Protein AF-X1TQ88-F1 (afdb_monomer_lite)

Sequence (71 aa):
MAKYKTLELHLHTMTTTKLGPNIYKHNLTLIDWDDGEEVKITMTLSYPITAVTPLKLRVVVEDIPEAPAPT

Structure (mmCIF, N/CA/C/O backbone):
data_AF-X1TQ88-F1
#
_entry.id   AF-X1TQ88-F1
#
loop_
_atom_site.group_PDB
_atom_site.id
_atom_site.type_symbol
_atom_site.label_atom_id
_atom_site.label_alt_id
_atom_site.label_comp_id
_atom_site.label_asym_id
_atom_site.label_entity_id
_atom_site.label_seq_id
_atom_site.pdbx_PDB_ins_code
_atom_site.Cartn_x
_atom_site.Cartn_y
_atom_site.Cartn_z
_atom_site.occupancy
_atom_site.B_iso_or_equiv
_atom_site.auth_seq_id
_atom_site.auth_comp_id
_atom_site.auth_asym_id
_atom_site.auth_atom_id
_atom_site.pdbx_PDB_model_num
ATOM 1 N N . MET A 1 1 ? -4.593 12.825 -24.838 1.00 49.41 1 MET A N 1
ATOM 2 C CA . MET A 1 1 ? -5.114 11.471 -24.546 1.00 49.41 1 MET A CA 1
ATOM 3 C C . MET A 1 1 ? -4.262 10.908 -23.426 1.00 49.41 1 MET A C 1
ATOM 5 O O . MET A 1 1 ? -3.056 10.830 -23.625 1.00 49.41 1 MET A O 1
ATOM 9 N N . ALA A 1 2 ? -4.839 10.600 -22.264 1.00 51.53 2 ALA A N 1
ATOM 10 C CA . ALA A 1 2 ? -4.086 9.983 -21.174 1.00 51.53 2 ALA A CA 1
ATOM 11 C C . ALA A 1 2 ? -3.566 8.610 -21.631 1.00 51.53 2 ALA A C 1
ATOM 13 O O . ALA A 1 2 ? -4.331 7.808 -22.173 1.00 51.53 2 ALA A O 1
ATOM 14 N N . LYS A 1 3 ? -2.266 8.356 -21.472 1.00 57.34 3 LYS A N 1
ATOM 15 C CA . LYS A 1 3 ? -1.679 7.040 -21.735 1.00 57.34 3 LYS A CA 1
ATOM 16 C C . LYS A 1 3 ? -1.854 6.200 -20.474 1.00 57.34 3 LYS A C 1
ATOM 18 O O . LYS A 1 3 ? -1.394 6.576 -19.404 1.00 57.34 3 LYS A O 1
ATOM 23 N N . TYR A 1 4 ? -2.548 5.074 -20.587 1.00 61.72 4 TYR A N 1
ATOM 24 C CA . TYR A 1 4 ? -2.740 4.163 -19.462 1.00 61.72 4 TYR A CA 1
ATOM 25 C C . TYR A 1 4 ? -1.506 3.269 -19.308 1.00 61.72 4 TYR A C 1
ATOM 27 O O . TYR A 1 4 ? -1.136 2.583 -20.262 1.00 61.72 4 TYR A O 1
ATOM 35 N N . LYS A 1 5 ? -0.914 3.223 -18.110 1.00 67.00 5 LYS A N 1
ATOM 36 C CA . LYS A 1 5 ? 0.067 2.196 -17.726 1.00 67.00 5 LYS A CA 1
ATOM 37 C C . LYS A 1 5 ? -0.533 1.377 -16.583 1.00 67.00 5 LYS A C 1
ATOM 39 O O . LYS A 1 5 ? -1.008 1.924 -15.591 1.00 67.00 5 LYS A O 1
ATOM 44 N N . THR A 1 6 ? -0.580 0.059 -16.746 1.00 71.06 6 THR A N 1
ATOM 45 C CA . THR A 1 6 ? -0.882 -0.856 -15.634 1.00 71.06 6 THR A CA 1
ATOM 46 C C . THR A 1 6 ? 0.450 -1.323 -15.075 1.00 71.06 6 THR A C 1
ATOM 48 O O . TH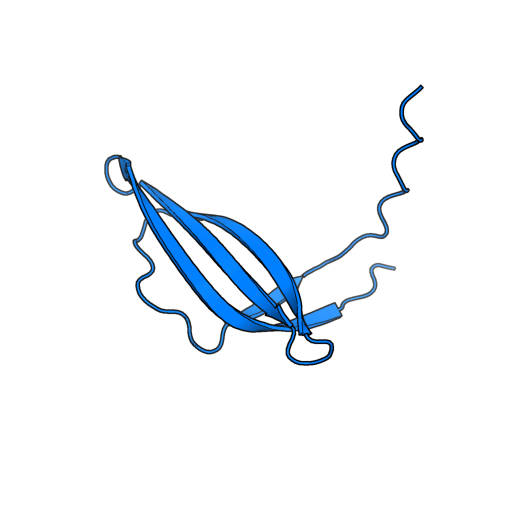R A 1 6 ? 1.312 -1.687 -15.867 1.00 71.06 6 THR A O 1
ATOM 51 N N . LEU A 1 7 ? 0.614 -1.282 -13.753 1.00 74.62 7 LEU A N 1
ATOM 52 C CA . LEU A 1 7 ? 1.823 -1.761 -13.084 1.00 74.62 7 LEU A CA 1
ATOM 53 C C . LEU A 1 7 ? 1.507 -3.066 -12.355 1.00 74.62 7 LEU A C 1
ATOM 55 O O . LEU A 1 7 ? 0.494 -3.160 -11.647 1.00 74.62 7 LEU A O 1
ATOM 59 N N . GLU A 1 8 ? 2.365 -4.068 -12.522 1.00 80.94 8 GLU A N 1
ATOM 60 C CA . GLU A 1 8 ? 2.291 -5.314 -11.762 1.00 80.94 8 GLU A CA 1
ATOM 61 C C . GLU A 1 8 ? 3.241 -5.228 -10.567 1.00 80.94 8 GLU A C 1
ATOM 63 O O . GLU A 1 8 ? 4.440 -5.466 -10.662 1.00 80.94 8 GLU A O 1
ATOM 68 N N . LEU A 1 9 ? 2.683 -4.845 -9.419 1.00 82.19 9 LEU A N 1
ATOM 69 C CA . LEU A 1 9 ? 3.458 -4.477 -8.243 1.00 82.19 9 LEU A CA 1
ATOM 70 C C . LEU A 1 9 ? 3.478 -5.602 -7.205 1.00 82.19 9 LEU A C 1
ATOM 72 O O . LEU A 1 9 ? 2.433 -6.120 -6.796 1.00 82.19 9 LEU A O 1
ATOM 76 N N . HIS A 1 10 ? 4.669 -5.929 -6.714 1.00 83.38 10 HIS A N 1
ATOM 77 C CA . HIS A 1 10 ? 4.862 -6.882 -5.625 1.00 83.38 10 HIS A CA 1
ATOM 78 C C . HIS A 1 10 ? 5.068 -6.152 -4.306 1.00 83.38 10 HIS A C 1
ATOM 80 O O . HIS A 1 10 ? 5.892 -5.245 -4.202 1.00 83.38 10 HIS A O 1
ATOM 86 N N . LEU A 1 11 ? 4.316 -6.554 -3.278 1.00 84.06 11 LEU A N 1
ATOM 87 C CA . LEU A 1 11 ? 4.471 -5.991 -1.943 1.00 84.06 11 LEU A CA 1
ATOM 88 C C . LEU A 1 11 ? 5.800 -6.434 -1.344 1.00 84.06 11 LEU A C 1
ATOM 90 O O . LEU A 1 11 ? 5.989 -7.612 -1.056 1.00 84.06 11 LEU A O 1
ATOM 94 N N . HIS A 1 12 ? 6.694 -5.471 -1.132 1.00 87.00 12 HIS A N 1
ATOM 95 C CA . HIS A 1 12 ? 7.975 -5.714 -0.490 1.00 87.00 12 HIS A CA 1
ATOM 96 C C . HIS A 1 12 ? 7.880 -5.485 1.020 1.00 87.00 12 HIS A C 1
ATOM 98 O O . HIS A 1 12 ? 8.179 -6.377 1.810 1.00 87.00 12 HIS A O 1
ATOM 104 N N . THR A 1 13 ? 7.403 -4.309 1.439 1.00 89.25 13 THR A N 1
ATOM 105 C CA . THR A 1 13 ? 7.162 -4.009 2.857 1.00 89.25 13 THR A CA 1
ATOM 106 C C . THR A 1 13 ? 5.852 -3.261 3.053 1.00 89.25 13 THR A C 1
ATOM 108 O O . THR A 1 13 ? 5.410 -2.491 2.200 1.00 89.25 13 THR A O 1
ATOM 111 N N . MET A 1 14 ? 5.219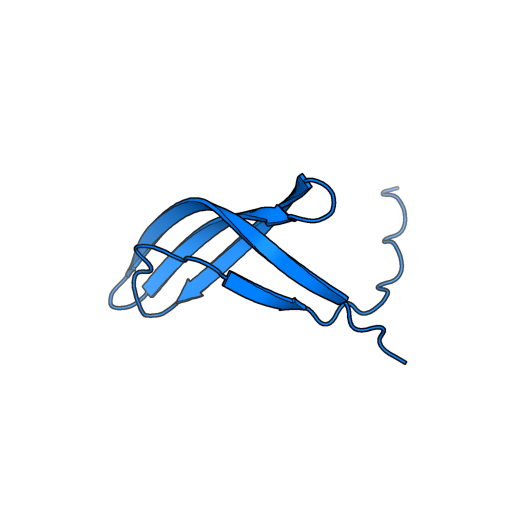 -3.490 4.203 1.00 89.25 14 MET A N 1
ATOM 112 C CA . MET A 1 14 ? 4.013 -2.782 4.611 1.00 89.25 14 MET A CA 1
ATOM 113 C C . MET A 1 14 ? 4.075 -2.465 6.095 1.00 89.25 14 MET A C 1
ATOM 115 O O . MET A 1 14 ? 4.354 -3.334 6.919 1.00 89.25 14 MET A O 1
ATOM 119 N N . THR A 1 15 ? 3.742 -1.226 6.435 1.00 92.62 15 THR A N 1
ATOM 120 C CA . THR A 1 15 ? 3.490 -0.817 7.817 1.00 92.62 15 THR A CA 1
ATOM 121 C C . THR A 1 15 ? 2.076 -0.277 7.929 1.00 92.62 15 THR A C 1
ATOM 123 O O . THR A 1 15 ? 1.637 0.510 7.091 1.00 92.62 15 THR A O 1
ATOM 126 N N . THR A 1 16 ? 1.368 -0.705 8.971 1.00 92.38 16 THR A N 1
ATOM 127 C CA . THR A 1 16 ? 0.010 -0.252 9.279 1.00 92.38 16 THR A CA 1
ATOM 128 C C . THR A 1 16 ? 0.009 0.395 10.656 1.00 92.38 16 THR A C 1
ATOM 130 O O . THR A 1 16 ? 0.285 -0.265 11.656 1.00 92.38 16 THR A O 1
ATOM 133 N N . THR A 1 17 ? -0.349 1.675 10.719 1.00 94.88 17 THR A N 1
ATOM 134 C CA . THR A 1 17 ? -0.444 2.440 11.967 1.00 94.88 17 THR A CA 1
ATOM 135 C C . THR A 1 17 ? -1.894 2.822 12.224 1.00 94.88 17 THR A C 1
ATOM 137 O O . THR A 1 17 ? -2.524 3.475 11.393 1.00 94.88 17 THR A O 1
ATOM 140 N N . LYS A 1 18 ? -2.439 2.454 13.388 1.00 95.19 18 LYS A N 1
ATOM 141 C CA . LYS A 1 18 ? -3.765 2.917 13.820 1.00 95.19 18 LYS A CA 1
ATOM 142 C C . LYS A 1 18 ? -3.667 4.377 14.265 1.00 95.19 18 LYS A C 1
ATOM 144 O O . LYS A 1 18 ? -2.933 4.679 15.199 1.00 95.19 18 LYS A O 1
ATOM 149 N N . LEU A 1 19 ? -4.408 5.265 13.607 1.00 94.50 19 LEU A N 1
ATOM 150 C CA . LEU A 1 19 ? -4.449 6.697 13.930 1.00 94.50 19 LEU A CA 1
ATOM 151 C C . LEU A 1 19 ? -5.637 7.066 14.828 1.00 94.50 19 LEU A C 1
ATOM 153 O O . LEU A 1 19 ? -5.600 8.081 15.513 1.00 94.50 19 LEU A O 1
ATOM 157 N N . GLY A 1 20 ? -6.689 6.248 14.835 1.00 91.00 20 GLY A N 1
ATOM 158 C CA . GLY A 1 20 ? -7.899 6.490 15.615 1.00 91.00 20 GLY A CA 1
ATOM 159 C C . GLY A 1 20 ? -8.901 5.340 15.495 1.00 91.00 20 GLY A C 1
ATOM 160 O O . GLY A 1 20 ? -8.565 4.273 14.966 1.00 91.00 20 GLY A O 1
ATOM 161 N N . PRO A 1 21 ? -10.134 5.512 15.998 1.00 93.94 21 PRO A N 1
ATOM 162 C CA . PRO A 1 21 ? -11.215 4.559 15.766 1.00 93.94 21 PRO A CA 1
ATOM 163 C C . PRO A 1 21 ? -11.483 4.432 14.263 1.00 93.94 21 PRO A C 1
ATOM 165 O O . PRO A 1 21 ? -11.835 5.416 13.625 1.00 93.94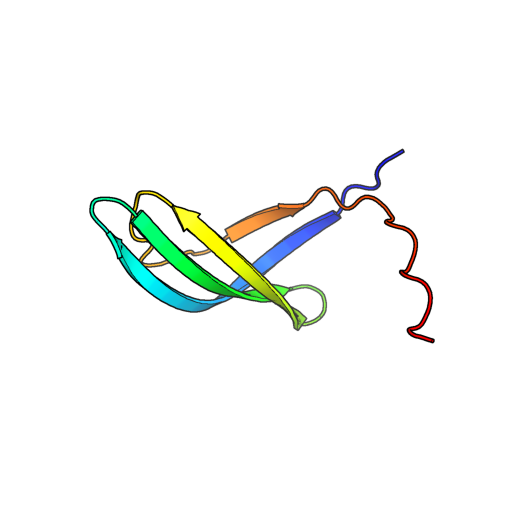 21 PRO A O 1
ATOM 168 N N . ASN A 1 22 ? -11.301 3.235 13.699 1.00 93.81 22 ASN A N 1
ATOM 169 C CA . ASN A 1 22 ? -11.501 2.952 12.271 1.00 93.81 22 ASN A CA 1
ATOM 170 C C . ASN A 1 22 ? -10.720 3.885 11.328 1.00 93.81 22 ASN A C 1
ATOM 172 O O . ASN A 1 22 ? -11.234 4.278 10.284 1.00 93.81 22 ASN A O 1
ATOM 176 N N . ILE A 1 23 ? -9.495 4.270 11.703 1.00 96.25 23 ILE A N 1
ATOM 177 C CA . ILE A 1 23 ? -8.584 5.032 10.841 1.00 96.25 23 ILE A CA 1
ATOM 178 C C . ILE A 1 23 ? -7.200 4.400 10.934 1.00 96.25 23 ILE A C 1
ATOM 180 O O . ILE A 1 23 ? -6.587 4.364 12.007 1.00 96.25 23 ILE A O 1
ATOM 184 N N . TYR A 1 24 ? -6.701 3.930 9.798 1.00 95.31 24 TYR A N 1
ATOM 185 C CA . TYR A 1 24 ? -5.423 3.248 9.666 1.00 95.31 24 TYR A CA 1
ATOM 186 C C . TYR A 1 24 ? -4.632 3.879 8.526 1.00 95.31 24 TYR A C 1
ATOM 188 O O . TYR A 1 24 ? -5.148 4.063 7.425 1.00 95.31 24 TYR A O 1
ATOM 196 N N . LYS A 1 25 ? -3.376 4.223 8.797 1.00 95.19 25 LYS A N 1
ATOM 197 C CA . LYS A 1 25 ? -2.417 4.661 7.785 1.00 95.19 25 LYS A CA 1
ATOM 198 C C . LYS A 1 25 ? -1.586 3.467 7.348 1.00 95.19 25 LYS A C 1
ATOM 200 O O . LYS A 1 25 ? -0.984 2.806 8.193 1.00 95.19 25 LYS A O 1
ATOM 205 N N . HIS A 1 26 ? -1.523 3.241 6.046 1.00 92.25 26 HIS A N 1
ATOM 206 C CA . HIS A 1 26 ? -0.702 2.213 5.425 1.00 92.25 26 HIS A CA 1
ATOM 207 C C . HIS A 1 26 ? 0.401 2.882 4.625 1.00 92.25 26 HIS A C 1
ATOM 209 O O . HIS A 1 26 ? 0.118 3.714 3.762 1.00 92.25 26 HIS A O 1
ATOM 215 N N . ASN A 1 27 ? 1.643 2.502 4.901 1.00 93.25 27 ASN A N 1
ATOM 216 C CA . ASN A 1 27 ? 2.771 2.825 4.037 1.00 93.25 27 ASN A CA 1
ATOM 217 C C . ASN A 1 27 ? 3.236 1.517 3.406 1.00 93.25 27 ASN A C 1
ATOM 219 O O . ASN A 1 27 ? 3.630 0.593 4.125 1.00 93.25 27 ASN A O 1
ATOM 223 N N . LEU A 1 28 ? 3.137 1.443 2.083 1.00 90.19 28 LEU A N 1
ATOM 224 C CA . LEU A 1 28 ? 3.518 0.291 1.285 1.00 90.19 28 LEU A CA 1
ATOM 225 C C . LEU A 1 28 ? 4.734 0.671 0.448 1.00 90.19 28 LEU A C 1
ATOM 227 O O . LEU A 1 28 ? 4.715 1.693 -0.242 1.00 90.19 28 LEU A O 1
ATOM 231 N N . THR A 1 29 ? 5.753 -0.176 0.485 1.00 90.56 29 THR A N 1
ATOM 232 C CA . THR A 1 29 ? 6.822 -0.180 -0.512 1.00 90.56 29 THR A CA 1
ATOM 233 C C . THR A 1 29 ? 6.584 -1.375 -1.413 1.00 90.56 29 THR A C 1
ATOM 235 O O . THR A 1 29 ? 6.534 -2.524 -0.958 1.00 90.56 29 THR A O 1
ATOM 238 N N . LEU A 1 30 ? 6.387 -1.078 -2.684 1.00 87.38 30 LEU A N 1
ATOM 239 C CA . LEU A 1 30 ? 6.115 -2.021 -3.747 1.00 87.38 30 LEU A CA 1
ATOM 240 C C . LEU A 1 30 ? 7.297 -2.020 -4.712 1.00 87.38 30 LEU A C 1
ATOM 242 O O . LEU A 1 30 ? 7.990 -1.013 -4.829 1.00 87.38 30 LEU A O 1
ATOM 246 N N . ILE A 1 31 ? 7.505 -3.134 -5.395 1.00 87.50 31 ILE A N 1
ATOM 247 C CA . ILE A 1 31 ? 8.505 -3.263 -6.454 1.00 87.50 31 ILE A CA 1
ATOM 248 C C . ILE A 1 31 ? 7.756 -3.582 -7.743 1.00 87.50 31 ILE A C 1
ATOM 250 O O . ILE A 1 31 ? 6.931 -4.505 -7.750 1.00 87.50 31 ILE A O 1
ATOM 254 N N . ASP A 1 32 ? 7.997 -2.804 -8.795 1.00 84.31 32 ASP A N 1
ATOM 255 C CA . ASP A 1 32 ? 7.501 -3.127 -10.132 1.00 84.31 32 ASP A CA 1
ATOM 256 C C . ASP A 1 32 ? 8.194 -4.393 -10.636 1.00 84.31 32 ASP A C 1
ATOM 258 O O . ASP A 1 32 ? 9.412 -4.543 -10.555 1.00 84.31 32 ASP A O 1
ATOM 262 N N . TRP A 1 33 ? 7.396 -5.349 -11.095 1.00 81.19 33 TRP A N 1
ATOM 263 C CA . TRP A 1 33 ? 7.906 -6.613 -11.600 1.00 81.19 33 TRP A CA 1
ATOM 264 C C . TRP A 1 33 ? 8.699 -6.449 -12.898 1.00 81.19 33 TRP A C 1
ATOM 266 O O . TRP A 1 33 ? 9.605 -7.243 -13.152 1.00 81.19 33 TRP A O 1
ATOM 276 N N . ASP A 1 34 ? 8.366 -5.441 -13.708 1.00 81.00 34 ASP A N 1
ATOM 277 C CA . ASP A 1 34 ? 8.952 -5.279 -15.038 1.00 81.00 34 ASP A CA 1
ATOM 278 C C . ASP A 1 34 ? 10.395 -4.751 -14.980 1.00 81.00 34 ASP A C 1
ATOM 280 O O . ASP A 1 34 ? 11.273 -5.270 -15.673 1.00 81.00 34 ASP A O 1
ATOM 284 N N . ASP A 1 35 ? 10.658 -3.736 -14.154 1.00 84.62 35 ASP A N 1
ATOM 285 C CA . ASP A 1 35 ? 11.948 -3.032 -14.096 1.00 84.62 35 ASP A CA 1
ATOM 286 C C . ASP A 1 35 ? 12.585 -2.988 -12.696 1.00 84.62 35 ASP A C 1
ATOM 288 O O . ASP A 1 35 ? 13.737 -2.568 -12.554 1.00 84.62 35 ASP A O 1
ATOM 292 N N . GLY A 1 36 ? 11.890 -3.482 -11.668 1.00 84.69 36 GLY A N 1
ATOM 293 C CA . GLY A 1 36 ? 12.370 -3.479 -10.289 1.00 84.69 36 GLY A CA 1
ATOM 294 C C . GLY A 1 36 ? 12.268 -2.120 -9.594 1.00 84.69 36 GLY A C 1
ATOM 295 O O . GLY A 1 36 ? 12.828 -1.971 -8.505 1.00 84.69 36 GLY A O 1
ATOM 296 N N . GLU A 1 37 ? 11.592 -1.129 -10.185 1.00 86.69 37 GLU A N 1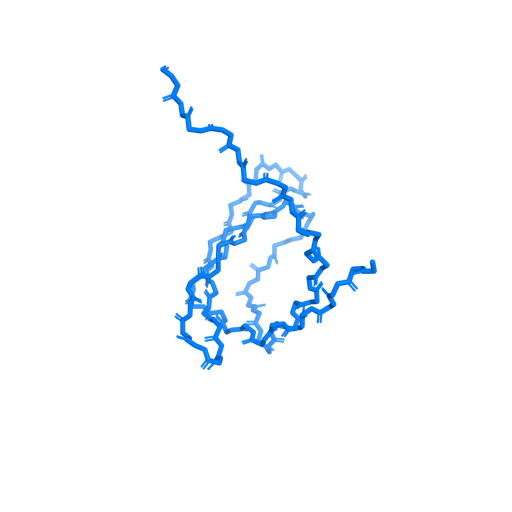
ATOM 297 C CA . GLU A 1 37 ? 11.475 0.207 -9.602 1.00 86.69 37 GLU A CA 1
ATOM 298 C C . GLU A 1 37 ? 10.672 0.184 -8.288 1.00 86.69 37 GLU A C 1
ATOM 3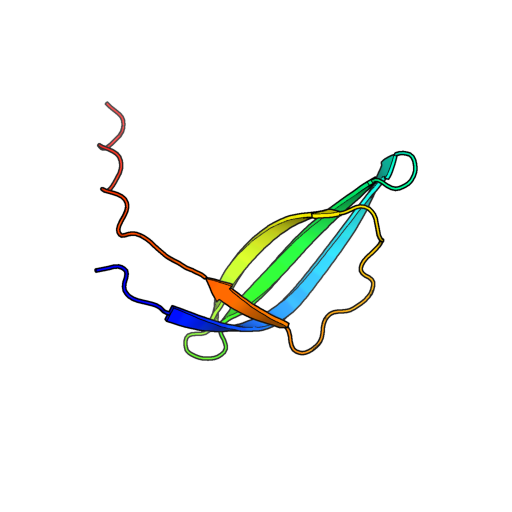00 O O . GLU A 1 37 ? 9.625 -0.461 -8.165 1.00 86.69 37 GLU A O 1
ATOM 305 N N . GLU A 1 38 ? 11.166 0.906 -7.275 1.00 88.62 38 GLU A N 1
ATOM 306 C CA . GLU A 1 38 ? 10.459 1.053 -6.004 1.00 88.62 38 GLU A CA 1
ATOM 307 C C . GLU A 1 38 ? 9.313 2.061 -6.119 1.00 88.62 38 GLU A C 1
ATOM 309 O O . GLU A 1 38 ? 9.518 3.263 -6.292 1.00 88.62 38 GLU A O 1
ATOM 314 N N . VAL A 1 39 ? 8.094 1.593 -5.870 1.00 85.44 39 VAL A N 1
ATOM 315 C CA . VAL A 1 39 ? 6.896 2.426 -5.800 1.00 85.44 39 VAL A CA 1
ATOM 316 C C . VAL A 1 39 ? 6.438 2.539 -4.350 1.00 85.44 39 VAL A C 1
ATOM 318 O O . VAL A 1 39 ? 6.110 1.548 -3.694 1.00 85.44 39 VAL A O 1
ATOM 321 N N . LYS A 1 40 ? 6.374 3.768 -3.830 1.00 90.00 40 LYS A N 1
ATOM 322 C CA . LYS A 1 40 ? 5.933 4.044 -2.453 1.00 90.00 40 LYS A CA 1
ATOM 323 C C . LYS A 1 40 ? 4.512 4.587 -2.452 1.00 90.00 40 LYS A C 1
ATOM 325 O O . LYS A 1 40 ? 4.247 5.647 -3.011 1.00 90.00 40 LYS A O 1
ATOM 330 N N . ILE A 1 41 ? 3.600 3.881 -1.786 1.00 87.56 41 ILE A N 1
ATOM 331 C CA . ILE A 1 41 ? 2.193 4.278 -1.669 1.00 87.56 41 ILE A CA 1
ATOM 332 C C . ILE A 1 41 ? 1.865 4.533 -0.206 1.00 87.56 41 ILE A C 1
ATOM 334 O O . ILE A 1 41 ? 2.086 3.686 0.658 1.00 87.56 41 ILE A O 1
ATOM 338 N N . THR A 1 42 ? 1.289 5.702 0.065 1.00 91.94 42 THR A N 1
ATOM 339 C CA . THR A 1 42 ? 0.696 6.021 1.365 1.00 91.94 42 THR A CA 1
ATOM 340 C C . THR A 1 42 ? -0.808 6.154 1.200 1.00 91.94 42 THR A C 1
ATOM 342 O O . THR A 1 42 ? -1.272 6.935 0.374 1.00 91.94 42 THR A O 1
ATOM 345 N N . MET A 1 43 ? -1.575 5.411 1.991 1.00 90.50 43 MET A N 1
ATOM 346 C CA . MET A 1 43 ? -3.037 5.474 1.976 1.00 90.50 43 MET A CA 1
ATOM 347 C C . MET A 1 43 ? -3.601 5.456 3.392 1.00 90.50 43 MET A C 1
ATOM 349 O O . MET A 1 43 ? -3.033 4.839 4.293 1.00 90.50 43 MET A O 1
ATOM 353 N N . THR A 1 44 ? -4.740 6.116 3.578 1.00 93.88 44 THR A N 1
ATOM 354 C CA . THR A 1 44 ? -5.493 6.094 4.834 1.00 93.88 44 THR A CA 1
ATOM 355 C C . THR A 1 44 ? -6.820 5.401 4.582 1.00 93.88 44 THR A C 1
ATOM 357 O O . THR A 1 44 ? -7.596 5.849 3.741 1.00 93.88 44 THR A O 1
ATOM 360 N N . LEU A 1 45 ? -7.076 4.307 5.296 1.00 91.62 45 LEU A N 1
ATOM 361 C CA . LEU A 1 45 ? -8.271 3.482 5.144 1.00 91.62 45 LEU A CA 1
ATOM 362 C C . LEU A 1 45 ? -8.961 3.281 6.490 1.00 91.62 45 LEU A C 1
ATOM 364 O O . LEU A 1 45 ? -8.359 3.431 7.554 1.00 91.62 45 LEU A O 1
ATOM 368 N N . SER A 1 46 ? -10.229 2.876 6.444 1.00 94.62 46 SER A N 1
ATOM 369 C CA . SER A 1 46 ? -10.978 2.539 7.657 1.00 94.62 46 SER A CA 1
ATOM 370 C C . SER A 1 46 ? -10.707 1.138 8.202 1.00 94.62 46 SER A C 1
ATOM 372 O O . SER A 1 46 ? -11.172 0.805 9.290 1.00 94.62 46 SER A O 1
ATOM 374 N N . TYR A 1 47 ? -9.930 0.331 7.477 1.00 89.25 47 TYR A N 1
ATOM 375 C CA . TYR A 1 47 ? -9.661 -1.068 7.793 1.00 89.25 47 TYR A CA 1
ATOM 376 C C . TYR A 1 47 ? -8.15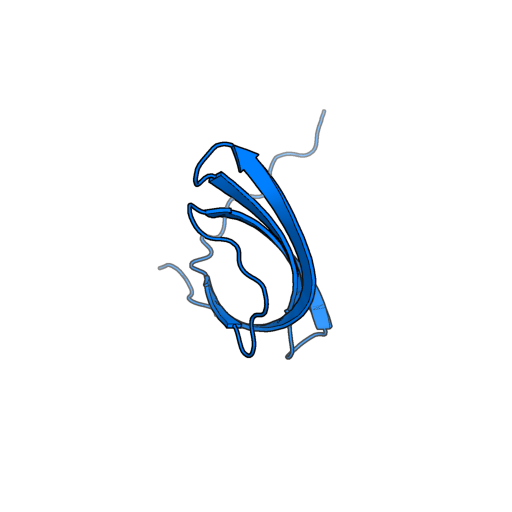8 -1.337 7.850 1.00 89.25 47 TYR A C 1
ATOM 378 O O . TYR A 1 47 ? -7.421 -0.800 7.024 1.00 89.25 47 TYR A O 1
ATOM 386 N N . PRO A 1 48 ? -7.688 -2.193 8.772 1.00 88.19 48 PRO A N 1
ATOM 387 C CA . PRO A 1 48 ? -6.296 -2.599 8.794 1.00 88.19 48 PRO A CA 1
ATOM 388 C C . PRO A 1 48 ? -6.010 -3.607 7.672 1.00 88.19 48 PRO A C 1
ATOM 390 O O . PRO A 1 48 ? -6.559 -4.706 7.663 1.00 88.19 48 PRO A O 1
ATOM 393 N N . ILE A 1 49 ? -5.109 -3.263 6.754 1.00 83.94 49 ILE A N 1
ATOM 394 C CA . ILE A 1 49 ? -4.518 -4.217 5.812 1.00 83.94 49 ILE A CA 1
ATOM 395 C C . ILE A 1 49 ? -3.410 -5.004 6.525 1.00 83.94 49 ILE A C 1
ATOM 397 O O . ILE A 1 49 ? -2.520 -4.413 7.147 1.00 83.94 49 ILE A O 1
ATOM 401 N N . THR A 1 50 ? -3.470 -6.333 6.427 1.00 74.56 50 THR A N 1
ATOM 402 C CA . THR A 1 50 ? -2.517 -7.270 7.053 1.00 74.56 50 THR A CA 1
ATOM 403 C C . THR A 1 50 ? -1.667 -8.042 6.044 1.00 74.56 50 THR A C 1
ATOM 405 O O . THR A 1 50 ? -0.551 -8.429 6.372 1.00 74.56 50 THR A O 1
ATOM 408 N N . ALA A 1 51 ? -2.141 -8.205 4.809 1.00 67.12 51 ALA A N 1
ATOM 409 C CA . ALA A 1 51 ? -1.375 -8.732 3.684 1.00 67.12 51 ALA A CA 1
ATOM 410 C C . ALA A 1 51 ? -1.994 -8.249 2.366 1.00 67.12 51 ALA A C 1
ATOM 412 O O . ALA A 1 51 ? -3.204 -8.030 2.293 1.00 67.12 51 ALA A O 1
ATOM 413 N N . VAL A 1 52 ? -1.176 -8.114 1.322 1.00 63.53 52 VAL A N 1
ATOM 414 C CA . VAL A 1 52 ? -1.648 -7.851 -0.041 1.00 63.53 52 VAL A CA 1
ATOM 415 C C . VAL A 1 52 ? -0.838 -8.714 -0.998 1.00 63.53 52 VAL A C 1
ATOM 417 O O . VAL A 1 52 ? 0.380 -8.574 -1.068 1.00 63.53 52 VAL A O 1
ATOM 420 N N . THR A 1 53 ? -1.487 -9.645 -1.695 1.00 61.12 53 THR A N 1
ATOM 421 C CA . THR A 1 53 ? -0.822 -10.489 -2.696 1.00 61.12 53 THR A CA 1
ATOM 422 C C . THR A 1 53 ? -1.844 -11.057 -3.696 1.00 61.12 53 THR A C 1
ATOM 424 O O . THR A 1 53 ? -2.825 -11.662 -3.254 1.00 61.12 53 THR A O 1
ATOM 427 N N . PRO A 1 54 ? -1.636 -10.895 -5.023 1.00 61.00 54 PRO A N 1
ATOM 428 C CA . PRO A 1 54 ? -0.918 -9.810 -5.716 1.00 61.00 54 PRO A CA 1
ATOM 429 C C . PRO A 1 54 ? -1.780 -8.532 -5.841 1.00 61.00 54 PRO A C 1
ATOM 431 O O . PRO A 1 54 ? -2.979 -8.603 -6.119 1.00 61.00 54 PRO A O 1
ATOM 434 N N . LEU A 1 55 ? -1.177 -7.349 -5.658 1.00 64.38 55 LEU A N 1
ATOM 435 C CA . LEU A 1 55 ? -1.861 -6.059 -5.827 1.00 64.38 55 LEU A CA 1
ATOM 436 C C . LEU A 1 55 ? -1.725 -5.583 -7.276 1.00 64.38 55 LEU A C 1
ATOM 438 O O . LEU A 1 55 ? -0.655 -5.146 -7.690 1.00 64.38 55 LEU A O 1
ATOM 442 N N . LYS A 1 56 ? -2.818 -5.596 -8.041 1.00 63.56 56 LYS A N 1
ATOM 443 C CA . LYS A 1 56 ? -2.844 -4.938 -9.355 1.00 63.56 56 LYS A CA 1
ATOM 444 C C . LYS A 1 56 ? -3.287 -3.489 -9.190 1.00 63.56 56 LYS A C 1
ATOM 446 O O . LYS A 1 56 ? -4.469 -3.224 -8.971 1.00 63.56 56 LYS A O 1
ATOM 451 N N . LEU A 1 57 ? -2.343 -2.556 -9.289 1.00 64.50 57 LEU A N 1
ATOM 452 C CA . LEU A 1 57 ? -2.631 -1.126 -9.256 1.00 64.50 57 LEU A CA 1
ATOM 453 C C . LEU A 1 57 ? -2.767 -0.607 -10.692 1.00 64.50 57 LEU A C 1
ATOM 455 O O . LEU A 1 57 ? -1.820 -0.630 -11.477 1.00 64.50 57 LEU A O 1
ATOM 459 N N . ARG A 1 58 ? -3.956 -0.113 -11.042 1.00 63.78 58 ARG A N 1
ATOM 460 C CA . ARG A 1 58 ? -4.161 0.619 -12.295 1.00 63.78 58 ARG A CA 1
ATOM 461 C C . ARG A 1 58 ? -4.009 2.110 -12.011 1.00 63.78 58 ARG A C 1
ATOM 463 O O . ARG A 1 58 ? -4.885 2.693 -11.378 1.00 63.78 58 ARG A O 1
ATOM 470 N N . VAL A 1 59 ? -2.909 2.704 -12.469 1.00 62.28 59 VAL A N 1
ATOM 471 C CA . VAL A 1 59 ? -2.630 4.135 -12.287 1.00 62.28 59 VAL A CA 1
ATOM 472 C C . VAL A 1 59 ? -2.949 4.882 -13.575 1.00 62.28 59 VAL A C 1
ATOM 474 O O . VAL A 1 59 ? -2.556 4.471 -14.666 1.00 62.28 59 VAL A O 1
ATOM 477 N N . VAL A 1 60 ? -3.676 5.989 -13.447 1.00 61.44 60 VAL A N 1
ATOM 478 C CA . VAL A 1 60 ? -3.820 6.972 -14.521 1.00 61.44 60 VAL A CA 1
ATOM 479 C C . VAL A 1 60 ? -2.762 8.034 -14.268 1.00 61.44 60 VAL A C 1
ATOM 481 O O . VAL A 1 60 ? -2.872 8.788 -13.305 1.00 61.44 60 VAL A O 1
ATOM 484 N N . VAL A 1 61 ? -1.714 8.039 -15.088 1.00 58.00 61 VAL A N 1
ATOM 485 C CA . VAL A 1 61 ? -0.677 9.070 -15.044 1.00 58.00 61 VAL A CA 1
ATOM 486 C C . VAL A 1 61 ? -1.007 10.070 -16.145 1.00 58.00 61 VAL A C 1
ATOM 488 O O . VAL A 1 61 ? -1.073 9.711 -17.321 1.00 58.00 61 VAL A O 1
ATOM 491 N N . GLU A 1 62 ? -1.284 11.312 -15.765 1.00 53.22 62 GLU A N 1
ATOM 492 C CA . GLU A 1 62 ? -1.213 12.431 -16.700 1.00 53.22 62 GLU A CA 1
ATOM 493 C C . GLU A 1 62 ? 0.249 12.879 -16.766 1.00 53.22 62 GLU A C 1
ATOM 495 O O . GLU A 1 62 ? 0.922 12.888 -15.736 1.00 53.22 62 GLU A O 1
ATOM 500 N N . ASP A 1 63 ? 0.755 13.221 -17.955 1.00 56.00 63 ASP A N 1
ATOM 501 C CA . ASP A 1 63 ? 2.054 13.889 -18.085 1.00 56.00 63 ASP A CA 1
ATOM 502 C C . ASP A 1 63 ? 1.937 15.260 -17.400 1.00 56.00 63 ASP A C 1
ATOM 504 O O . ASP A 1 63 ? 1.479 16.237 -17.997 1.00 56.00 63 ASP A O 1
ATOM 508 N N . ILE A 1 64 ? 2.265 15.317 -16.109 1.00 62.41 64 ILE A N 1
ATOM 509 C CA . ILE A 1 64 ? 2.301 16.567 -15.353 1.00 62.41 64 ILE A CA 1
ATOM 510 C C . ILE A 1 64 ? 3.577 17.297 -15.792 1.00 62.41 64 ILE A C 1
ATOM 512 O O . ILE A 1 64 ? 4.643 16.678 -15.781 1.00 62.41 64 ILE A O 1
ATOM 516 N N . PRO A 1 65 ? 3.511 18.578 -16.197 1.00 57.03 65 PRO A N 1
ATOM 517 C CA . PRO A 1 65 ? 4.708 19.332 -16.546 1.00 57.03 65 PRO A CA 1
ATOM 518 C C . PRO A 1 65 ? 5.702 19.316 -15.381 1.00 57.03 65 PRO A C 1
ATOM 520 O O . PRO A 1 65 ? 5.319 19.502 -14.224 1.00 57.03 65 PRO A O 1
ATOM 523 N N . GLU A 1 66 ? 6.973 19.079 -15.703 1.00 60.56 66 GLU A N 1
ATOM 524 C CA . GLU A 1 66 ? 8.065 19.068 -14.733 1.00 60.56 66 GLU A CA 1
ATOM 525 C C . GLU A 1 66 ? 8.083 20.409 -13.983 1.00 60.56 66 GLU A C 1
ATOM 527 O O . GLU A 1 66 ? 8.004 21.480 -14.597 1.00 60.56 66 GLU A O 1
ATOM 532 N N . ALA A 1 67 ? 8.105 20.364 -12.647 1.00 68.19 67 ALA A N 1
ATOM 533 C CA . ALA A 1 67 ? 8.148 21.584 -11.852 1.00 68.19 67 ALA A CA 1
ATOM 534 C C . ALA A 1 67 ? 9.421 22.371 -12.217 1.00 68.19 67 ALA A C 1
ATOM 536 O O . ALA A 1 67 ? 10.484 21.760 -12.357 1.00 68.19 67 ALA A O 1
ATOM 537 N N . PRO A 1 68 ? 9.351 23.706 -12.376 1.00 57.56 68 PRO A N 1
ATOM 538 C CA . PRO A 1 68 ? 10.544 24.495 -12.651 1.00 57.56 68 PRO A CA 1
ATOM 539 C C . PRO A 1 68 ? 11.572 24.272 -11.536 1.00 57.56 68 PRO A C 1
ATOM 541 O O . PRO A 1 68 ? 11.207 24.175 -10.362 1.00 57.56 68 PRO A O 1
ATOM 544 N N . ALA A 1 69 ? 12.851 24.172 -11.910 1.00 59.72 69 ALA A N 1
ATOM 545 C CA . ALA A 1 69 ? 13.935 23.999 -10.950 1.00 59.72 69 ALA A CA 1
ATOM 546 C C . ALA A 1 69 ? 13.862 25.088 -9.857 1.00 59.72 69 ALA A C 1
ATOM 548 O O . ALA A 1 69 ? 13.573 26.245 -10.181 1.00 59.72 69 ALA A O 1
ATOM 549 N N . PRO A 1 70 ? 14.098 24.747 -8.576 1.00 66.38 70 PRO A N 1
ATOM 550 C CA . PRO A 1 70 ? 14.060 25.726 -7.496 1.00 66.38 70 PRO A CA 1
ATOM 551 C C . PRO A 1 70 ? 15.115 26.815 -7.741 1.00 66.38 70 PRO A C 1
ATOM 553 O O . PRO A 1 70 ? 16.287 26.501 -7.946 1.00 66.38 70 PRO A O 1
ATOM 556 N N . THR A 1 71 ? 14.680 28.078 -7.752 1.00 63.56 71 THR A N 1
ATOM 557 C CA . THR A 1 71 ? 15.542 29.275 -7.786 1.00 63.56 71 THR A CA 1
ATOM 558 C C . THR A 1 71 ? 16.185 29.552 -6.441 1.00 63.56 71 THR A C 1
ATOM 560 O O . THR A 1 71 ? 15.451 29.433 -5.432 1.00 63.56 71 THR A O 1
#

Organism: NCBI:txid412755

Secondary structure (DSSP, 8-state):
-PPEEEEEEEEEEEEEEEEETTEEEEEEEEEETTT--EEEEEEEESS-----SSEEEEEE---PPPPPPP-

Radius of gyration: 15.08 Å; chains: 1; bounding box: 27×40×40 Å

Foldseek 3Di:
DFDWDKFFWDFDDWDWDDPDQQKIWIWTWIAGPPPRDTDIDIDIGSDDDDDDPGDTDTDGDDPDPDDPDDD

pLDDT: mean 78.21, std 14.27, range [49.41, 96.25]